Protein AF-A0A974PTS6-F1 (afdb_monomer_lite)

Organism: NCBI:txid2528964

Foldseek 3Di:
DDDDPPDPPDPDDPDPVVVLVVVVVVLVVLVVVLVVLLVVLVVLQVVLVVDDPVVSVVSNVVSVVSNVVSVVSVVVSVVVVVVSVVPDPDPPPPPDD

pLDDT: mean 76.46, std 19.3, range [36.34, 95.0]

Secondary structure (DSSP, 8-state):
-----PPP--TTSPPHHHHHHHHHHHHHHHHHHHHHHHHHHHHHHHHHTTS-HHHHHHHHHHHHHHHHHHHHHHHHHHHHHHHHHTS-S-SSSSS--

Radius of gyration: 24.05 Å; chains: 1; bounding box: 62×19×66 Å

Sequence (97 aa):
MPNPTVPAVAPGLPAITESHDAILTMIDRMENGLLEVRDLAHAVFIIAGAMPWDEAQAAQRVAGLIMDRAEELKKQRTAVLKALHSLPADAGEASNG

Structure (mmCIF, N/CA/C/O backbone):
data_AF-A0A974PTS6-F1
#
_entry.id   AF-A0A974PTS6-F1
#
loop_
_atom_site.group_PDB
_atom_site.id
_atom_site.type_symbol
_atom_site.label_atom_id
_atom_site.label_alt_id
_atom_site.label_comp_id
_atom_site.label_asym_id
_atom_site.label_entity_id
_atom_site.label_seq_id
_atom_site.pdbx_PDB_ins_code
_atom_site.Cartn_x
_atom_site.Cartn_y
_atom_site.Cartn_z
_atom_site.occupancy
_atom_site.B_iso_or_equiv
_atom_site.auth_seq_id
_atom_site.auth_comp_id
_atom_site.auth_asym_id
_atom_site.auth_atom_id
_atom_site.pdbx_PDB_model_num
ATOM 1 N N . MET A 1 1 ? -45.160 4.689 45.525 1.00 42.41 1 MET A N 1
ATOM 2 C CA . MET A 1 1 ? -44.247 4.183 44.469 1.00 42.41 1 MET A CA 1
ATOM 3 C C . MET A 1 1 ? -45.095 3.513 43.390 1.00 42.41 1 MET A C 1
ATOM 5 O O . MET A 1 1 ? -46.131 2.995 43.797 1.00 42.41 1 MET A O 1
ATOM 9 N N . PRO A 1 2 ? -44.729 3.484 42.089 1.00 40.97 2 PRO A N 1
ATOM 10 C CA . PRO A 1 2 ? -43.439 3.813 41.464 1.00 40.97 2 PRO A CA 1
ATOM 11 C C . PRO A 1 2 ? -43.504 4.908 40.368 1.00 40.97 2 PRO A C 1
ATOM 13 O O . PRO A 1 2 ? -44.566 5.237 39.852 1.00 40.97 2 PRO A O 1
ATOM 16 N N . ASN A 1 3 ? -42.328 5.431 40.009 1.00 58.44 3 ASN A N 1
ATOM 17 C CA . ASN A 1 3 ? -42.024 6.038 38.706 1.00 58.44 3 ASN A CA 1
ATOM 18 C C . ASN A 1 3 ? -41.553 4.905 37.771 1.00 58.44 3 ASN A C 1
ATOM 20 O O . ASN A 1 3 ? -40.811 4.042 38.249 1.00 58.44 3 ASN A O 1
ATOM 24 N N . PRO A 1 4 ? -41.958 4.875 36.489 1.00 46.22 4 PRO A N 1
ATOM 25 C CA . PRO A 1 4 ? -40.931 4.663 35.471 1.00 46.22 4 PRO A CA 1
ATOM 26 C C . PRO A 1 4 ? -41.281 5.337 34.134 1.00 46.22 4 PRO A C 1
ATOM 28 O O . PRO A 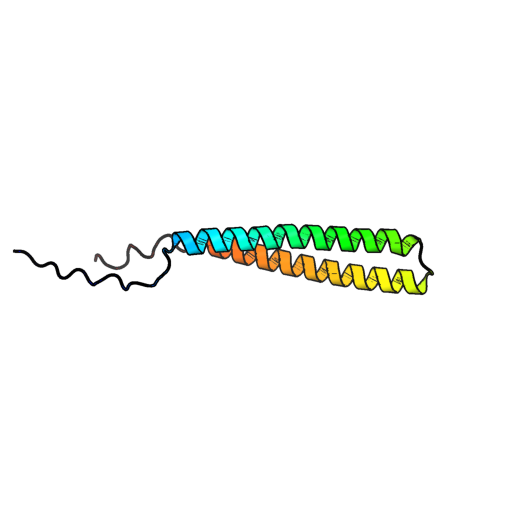1 4 ? -41.878 4.716 33.258 1.00 46.22 4 PRO A O 1
ATOM 31 N N . THR A 1 5 ? -40.829 6.570 33.917 1.00 54.66 5 THR A N 1
ATOM 32 C CA . THR A 1 5 ? -40.570 7.034 32.545 1.00 54.66 5 THR A CA 1
ATOM 33 C C . THR A 1 5 ? -39.095 6.802 32.244 1.00 54.66 5 THR A C 1
ATOM 35 O O . THR A 1 5 ? -38.261 7.692 32.391 1.00 54.66 5 THR A O 1
ATOM 38 N N . VAL A 1 6 ? -38.760 5.565 31.872 1.00 48.56 6 VAL A N 1
ATOM 39 C CA . VAL A 1 6 ? -37.500 5.273 31.178 1.00 48.56 6 VAL A CA 1
ATOM 40 C C . VAL A 1 6 ? -37.541 6.054 29.856 1.00 48.56 6 VAL A C 1
ATOM 42 O O . VAL A 1 6 ? -38.551 5.953 29.152 1.00 48.56 6 VAL A O 1
ATOM 45 N N . PRO A 1 7 ? -36.522 6.857 29.500 1.00 44.84 7 PRO A N 1
ATOM 46 C CA . PRO A 1 7 ? -36.521 7.558 28.224 1.00 44.84 7 PRO A CA 1
ATOM 47 C C . PRO A 1 7 ? -36.555 6.536 27.090 1.00 44.84 7 PRO A C 1
ATOM 49 O O . PRO A 1 7 ? -35.786 5.575 27.091 1.00 44.84 7 PRO A O 1
ATOM 52 N N . ALA A 1 8 ? -37.460 6.744 26.134 1.00 51.41 8 ALA A N 1
ATOM 53 C CA . ALA A 1 8 ? -37.537 5.950 24.921 1.00 51.41 8 ALA A CA 1
ATOM 54 C C . ALA A 1 8 ? -36.159 5.919 24.245 1.00 51.41 8 ALA A C 1
ATOM 56 O O . ALA A 1 8 ? -35.635 6.957 23.840 1.00 51.41 8 ALA A O 1
ATOM 57 N N . VAL A 1 9 ? -35.577 4.724 24.137 1.00 49.16 9 VAL A N 1
ATOM 58 C CA . VAL A 1 9 ? -34.419 4.478 23.278 1.00 49.16 9 VAL A CA 1
ATOM 59 C C . VAL A 1 9 ? -34.826 4.909 21.872 1.00 49.16 9 VAL A C 1
ATOM 61 O O . VAL A 1 9 ? -35.759 4.348 21.299 1.00 49.16 9 VAL A O 1
ATOM 64 N N . ALA A 1 10 ? -34.180 5.953 21.351 1.00 48.38 10 ALA A N 1
ATOM 65 C CA . ALA A 1 10 ? -34.428 6.448 20.006 1.00 48.38 10 ALA A CA 1
ATOM 66 C C . ALA A 1 10 ? -34.203 5.299 19.000 1.00 48.38 10 ALA A C 1
ATOM 68 O O . ALA A 1 10 ? -33.097 4.752 18.950 1.00 48.38 10 ALA A O 1
ATOM 69 N N . PRO A 1 11 ? -35.212 4.905 18.202 1.00 45.47 11 PRO A N 1
ATOM 70 C CA . PRO A 1 11 ? -35.016 3.930 17.141 1.00 45.47 11 PRO A CA 1
ATOM 71 C C . PRO A 1 11 ? -34.112 4.563 16.080 1.00 45.47 11 PRO A C 1
ATOM 73 O O . PRO A 1 11 ? -34.486 5.576 15.491 1.00 45.47 11 PRO A O 1
ATOM 76 N N . GLY A 1 12 ? -32.931 3.989 15.840 1.00 49.53 12 GLY A N 1
ATOM 77 C CA . GLY A 1 12 ? -32.098 4.376 14.694 1.00 49.53 12 GLY A CA 1
ATOM 78 C C . GLY A 1 12 ? -30.607 4.581 14.943 1.00 49.53 12 GLY A C 1
ATOM 79 O O . GLY A 1 12 ? -29.902 4.898 13.990 1.00 49.53 12 GLY A O 1
ATOM 80 N N . LEU A 1 13 ? -30.089 4.382 16.157 1.00 43.22 13 LEU A N 1
ATOM 81 C CA . LEU A 1 13 ? -28.645 4.201 16.314 1.00 43.22 13 LEU A CA 1
ATOM 82 C C . LEU A 1 13 ? -28.327 2.715 16.102 1.00 43.22 13 LEU A C 1
ATOM 84 O O . LEU A 1 13 ? -28.889 1.893 16.832 1.00 43.22 13 LEU A O 1
ATOM 88 N N . PRO A 1 14 ? -27.489 2.348 15.110 1.00 46.59 14 PRO A N 1
ATOM 89 C CA . PRO A 1 14 ? -27.051 0.965 14.966 1.00 46.59 14 PRO A CA 1
ATOM 90 C C . PRO A 1 14 ? -26.437 0.522 16.293 1.00 46.59 14 PRO A C 1
ATOM 92 O O . PRO A 1 14 ? -25.745 1.309 16.951 1.00 46.59 14 PRO A O 1
ATOM 95 N N . ALA A 1 15 ? -26.732 -0.710 16.711 1.00 51.66 15 ALA A N 1
ATOM 96 C CA . ALA A 1 15 ? -26.169 -1.256 17.934 1.00 51.66 15 ALA A CA 1
ATOM 97 C C . ALA A 1 15 ? -24.645 -1.068 17.879 1.00 51.66 15 ALA A C 1
ATOM 99 O O . ALA A 1 15 ? -24.014 -1.411 16.880 1.00 51.66 15 ALA A O 1
ATOM 100 N N . ILE A 1 16 ? -24.059 -0.471 18.921 1.00 52.72 16 ILE A N 1
ATOM 101 C CA . ILE A 1 16 ? -22.636 -0.078 18.967 1.00 52.72 16 ILE A CA 1
ATOM 102 C C . ILE A 1 16 ? -21.705 -1.238 18.550 1.00 52.72 16 ILE A C 1
ATOM 104 O O . ILE A 1 16 ? -20.656 -1.013 17.951 1.00 52.72 16 ILE A O 1
ATOM 108 N N . THR A 1 17 ? -22.133 -2.478 18.787 1.00 54.91 17 THR A N 1
ATOM 109 C CA . THR A 1 17 ? -21.470 -3.721 18.377 1.00 54.91 17 THR A CA 1
ATOM 110 C C . THR A 1 17 ? -21.476 -3.984 16.864 1.00 54.91 17 THR A C 1
ATOM 112 O O . THR A 1 17 ? -20.436 -4.347 16.329 1.00 54.91 17 THR A O 1
ATOM 115 N N . GLU A 1 18 ? -22.577 -3.741 16.140 1.00 54.56 18 GLU A N 1
ATOM 116 C CA . GLU A 1 18 ? -22.623 -3.921 14.671 1.00 54.56 18 GLU A CA 1
ATOM 117 C C . GLU A 1 18 ? -21.708 -2.924 13.945 1.00 54.56 18 GLU A C 1
ATOM 119 O O . GLU A 1 18 ? -21.091 -3.249 12.930 1.00 54.56 18 GLU A O 1
ATOM 124 N N . SER A 1 19 ? -21.580 -1.712 14.491 1.00 68.19 19 SER A N 1
ATOM 125 C CA . SER A 1 19 ? -20.661 -0.694 13.974 1.00 68.19 19 SER A CA 1
ATOM 126 C C . SER A 1 19 ? -19.192 -1.093 14.182 1.00 68.19 19 SER A C 1
ATOM 128 O O . SER A 1 19 ? -18.356 -0.878 13.306 1.00 68.19 19 SER A O 1
ATOM 130 N N . HIS A 1 20 ? -18.870 -1.731 15.312 1.00 74.44 20 HIS A N 1
ATOM 131 C CA . HIS A 1 20 ? -17.504 -2.127 15.657 1.00 74.44 20 HIS A CA 1
ATOM 132 C C . HIS A 1 20 ? -16.960 -3.248 14.755 1.00 74.44 20 HIS A C 1
ATOM 134 O O . HIS A 1 20 ? -15.872 -3.108 14.195 1.00 74.44 20 HIS A O 1
ATOM 140 N N . ASP A 1 21 ? -17.736 -4.313 14.538 1.00 78.12 21 ASP A N 1
ATOM 141 C CA . ASP A 1 21 ? -17.325 -5.443 13.688 1.00 78.12 21 ASP A CA 1
ATOM 142 C C . ASP A 1 21 ? -17.160 -5.029 12.218 1.00 78.12 21 ASP A C 1
ATOM 144 O O . ASP A 1 21 ? -16.240 -5.480 11.522 1.00 78.12 21 ASP A O 1
ATOM 148 N N . ALA A 1 22 ? -18.010 -4.113 11.741 1.00 82.31 22 ALA A N 1
ATOM 149 C CA . ALA A 1 22 ? -17.884 -3.531 10.409 1.00 82.31 22 ALA A CA 1
ATOM 150 C C . ALA A 1 22 ? -16.585 -2.718 10.260 1.00 82.31 22 ALA A C 1
ATOM 152 O O . ALA A 1 22 ? -15.908 -2.813 9.231 1.00 82.31 22 ALA A O 1
ATOM 153 N N . ILE A 1 23 ? -16.205 -1.958 11.294 1.00 82.69 23 ILE A N 1
ATOM 154 C CA . ILE A 1 23 ? -14.956 -1.187 11.317 1.00 82.69 23 ILE A CA 1
ATOM 155 C C . ILE A 1 23 ? -13.739 -2.120 11.327 1.00 82.69 23 ILE A C 1
ATOM 157 O O . ILE A 1 23 ? -12.817 -1.906 10.538 1.00 82.69 23 ILE A O 1
ATOM 161 N N . LEU A 1 24 ? -13.738 -3.174 12.149 1.00 85.12 24 LEU A N 1
ATOM 162 C CA . LEU A 1 24 ? -12.657 -4.168 12.167 1.00 85.12 24 LEU A CA 1
ATOM 163 C C . LEU A 1 24 ? -12.512 -4.866 10.808 1.00 85.12 24 LEU A C 1
ATOM 165 O O . LEU A 1 24 ? -11.416 -4.924 10.252 1.00 85.12 24 LEU A O 1
ATOM 169 N N . THR A 1 25 ? -13.628 -5.276 10.201 1.00 88.00 25 THR A N 1
ATOM 170 C CA . THR A 1 25 ? -13.634 -5.879 8.858 1.00 88.00 25 THR A CA 1
ATOM 171 C C . THR A 1 25 ? -13.050 -4.935 7.801 1.00 88.00 25 THR A C 1
ATOM 173 O O . THR A 1 25 ? -12.311 -5.362 6.910 1.00 88.00 25 THR A O 1
ATOM 176 N N . MET A 1 26 ? -13.366 -3.639 7.873 1.00 86.75 26 MET A N 1
ATOM 177 C CA . MET A 1 26 ? -12.800 -2.635 6.970 1.00 86.75 26 MET A CA 1
ATOM 178 C C . MET A 1 26 ? -11.285 -2.490 7.173 1.00 86.75 26 MET A C 1
ATOM 180 O O . MET A 1 26 ? -10.539 -2.435 6.195 1.00 86.75 26 MET A O 1
ATOM 184 N N . ILE A 1 27 ? -10.827 -2.479 8.425 1.00 88.12 27 ILE A N 1
ATOM 185 C CA . ILE A 1 27 ? -9.409 -2.399 8.792 1.00 88.12 27 ILE A CA 1
ATOM 186 C C . ILE A 1 27 ? -8.628 -3.620 8.284 1.00 88.12 27 ILE A C 1
ATOM 188 O O . ILE A 1 27 ? -7.502 -3.461 7.810 1.00 88.12 27 ILE A O 1
ATOM 192 N N . ASP A 1 28 ? -9.209 -4.815 8.319 1.00 88.31 28 ASP A N 1
ATOM 193 C CA . ASP A 1 28 ? -8.575 -6.031 7.794 1.00 88.31 28 ASP A CA 1
ATOM 194 C C . ASP A 1 28 ? -8.507 -6.039 6.265 1.00 88.31 28 ASP A C 1
ATOM 196 O O . ASP A 1 28 ? -7.484 -6.402 5.681 1.00 88.31 28 ASP A O 1
ATOM 200 N N . ARG A 1 29 ? -9.546 -5.538 5.586 1.00 89.62 29 ARG A N 1
ATOM 201 C CA . ARG A 1 29 ? -9.487 -5.323 4.129 1.00 89.62 29 ARG A CA 1
ATOM 202 C C . ARG A 1 29 ? -8.391 -4.335 3.743 1.00 89.62 29 ARG A C 1
ATOM 204 O O . ARG A 1 29 ? -7.724 -4.547 2.733 1.00 89.62 29 ARG A O 1
ATOM 211 N N . MET A 1 30 ? -8.179 -3.287 4.541 1.00 89.94 30 MET A N 1
ATOM 212 C CA . MET A 1 30 ? -7.069 -2.358 4.324 1.00 89.94 30 MET A CA 1
ATOM 213 C C . MET A 1 30 ? -5.712 -3.056 4.469 1.00 89.94 30 MET A C 1
ATOM 215 O O . MET A 1 30 ? -4.824 -2.794 3.668 1.00 89.94 30 MET A O 1
ATOM 219 N N . GLU A 1 31 ? -5.535 -3.956 5.441 1.00 91.06 31 GLU A N 1
ATOM 220 C CA . GLU A 1 31 ? -4.291 -4.728 5.584 1.00 91.06 31 GLU A CA 1
ATOM 221 C C . GLU A 1 31 ? -4.015 -5.618 4.375 1.00 91.06 31 GLU A C 1
ATOM 223 O O . GLU A 1 31 ? -2.922 -5.556 3.814 1.00 91.06 31 GLU A O 1
ATOM 228 N N . ASN A 1 32 ? -5.016 -6.376 3.929 1.00 91.12 32 ASN A N 1
ATOM 229 C CA . ASN A 1 32 ? -4.879 -7.227 2.750 1.00 91.12 32 ASN A CA 1
ATOM 230 C C . ASN A 1 32 ? -4.550 -6.400 1.500 1.00 91.12 32 ASN A C 1
ATOM 232 O O . ASN A 1 32 ? 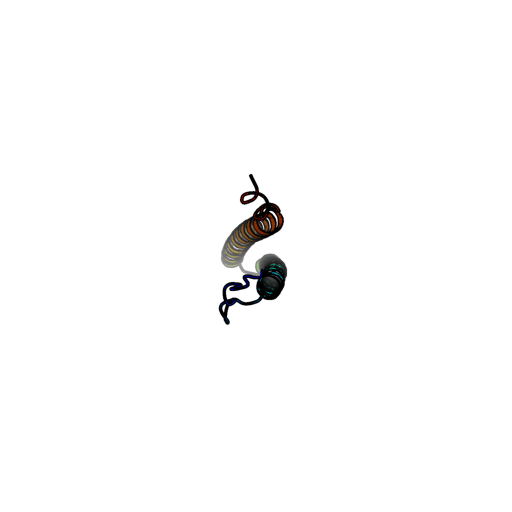-3.608 -6.728 0.781 1.00 91.12 32 ASN A O 1
ATOM 236 N N . GLY A 1 33 ? -5.235 -5.269 1.300 1.00 91.00 33 GLY A N 1
ATOM 237 C CA . GLY A 1 33 ? -4.936 -4.361 0.192 1.00 91.00 33 GLY A CA 1
ATOM 238 C C . GLY A 1 33 ? -3.509 -3.802 0.239 1.00 91.00 33 GLY A C 1
ATOM 239 O O . GLY A 1 33 ? -2.870 -3.650 -0.799 1.00 91.00 33 GLY A O 1
ATOM 240 N N . LEU A 1 34 ? -2.956 -3.538 1.427 1.00 92.06 34 LEU A N 1
ATOM 241 C CA . LEU A 1 34 ? -1.567 -3.083 1.565 1.00 92.06 34 LEU A CA 1
ATOM 242 C C . LEU A 1 34 ? -0.549 -4.173 1.218 1.00 92.06 34 LEU A C 1
ATOM 244 O O . LEU A 1 34 ? 0.492 -3.866 0.633 1.00 92.06 34 LEU A O 1
ATOM 248 N N . LEU A 1 35 ? -0.843 -5.432 1.550 1.00 90.62 35 LEU A N 1
ATOM 249 C CA . LEU A 1 35 ? -0.015 -6.570 1.151 1.00 90.62 35 LEU A CA 1
ATOM 250 C C . LEU A 1 35 ? -0.032 -6.756 -0.370 1.00 90.62 35 LEU A C 1
ATOM 252 O O . LEU A 1 35 ? 1.032 -6.880 -0.971 1.00 90.62 35 LEU A O 1
ATOM 256 N N . GLU A 1 36 ? -1.206 -6.670 -0.997 1.00 92.12 36 GLU A N 1
ATOM 257 C CA . GLU A 1 36 ? -1.348 -6.742 -2.456 1.00 92.12 36 GLU A CA 1
ATOM 258 C C . GLU A 1 36 ? -0.574 -5.621 -3.163 1.00 92.12 36 GLU A C 1
ATOM 260 O O . GLU A 1 36 ? 0.160 -5.876 -4.117 1.00 92.12 36 GLU A O 1
ATOM 265 N N . VAL A 1 37 ? -0.672 -4.380 -2.671 1.00 92.38 37 VAL A N 1
ATOM 266 C CA . VAL A 1 37 ? 0.072 -3.236 -3.225 1.00 92.38 37 VAL A CA 1
ATOM 267 C C . VAL A 1 37 ? 1.584 -3.441 -3.111 1.00 92.38 37 VAL A C 1
ATOM 269 O O . VAL A 1 37 ? 2.318 -3.142 -4.055 1.00 92.38 37 VAL A O 1
ATOM 272 N N . ARG A 1 38 ? 2.066 -3.976 -1.983 1.00 89.31 38 ARG A N 1
ATOM 273 C CA . ARG A 1 38 ? 3.486 -4.307 -1.807 1.00 89.31 38 ARG A CA 1
ATOM 274 C C . ARG A 1 38 ? 3.933 -5.377 -2.802 1.00 89.31 38 ARG A C 1
ATOM 276 O O . ARG A 1 38 ? 4.991 -5.234 -3.411 1.00 89.31 38 ARG A O 1
ATOM 283 N N . ASP A 1 39 ? 3.142 -6.429 -2.970 1.00 92.19 39 ASP A N 1
ATOM 284 C CA . ASP A 1 39 ? 3.475 -7.538 -3.861 1.00 92.19 39 ASP A CA 1
ATOM 285 C C . ASP A 1 39 ? 3.459 -7.087 -5.335 1.00 92.19 39 ASP A C 1
ATOM 287 O O . ASP A 1 39 ? 4.358 -7.440 -6.102 1.00 92.19 39 ASP A O 1
ATOM 291 N N . LEU A 1 40 ? 2.528 -6.202 -5.713 1.00 92.44 40 LEU A N 1
ATOM 292 C CA . LEU A 1 40 ? 2.519 -5.530 -7.016 1.00 92.44 40 LEU A CA 1
ATOM 293 C C . LEU A 1 40 ? 3.760 -4.655 -7.221 1.00 92.44 40 LEU A C 1
ATOM 295 O O . LEU A 1 40 ? 4.390 -4.724 -8.276 1.00 92.44 40 LEU A O 1
ATOM 299 N N . ALA A 1 41 ? 4.155 -3.863 -6.223 1.00 91.00 41 ALA A N 1
ATOM 300 C CA . ALA A 1 41 ? 5.356 -3.038 -6.317 1.00 91.00 41 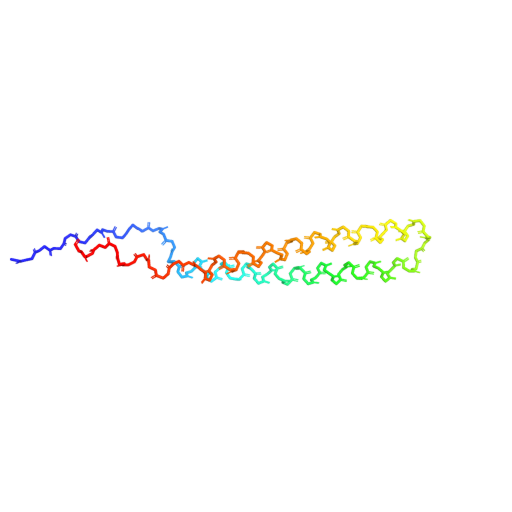ALA A CA 1
ATOM 301 C C . ALA A 1 41 ? 6.629 -3.898 -6.457 1.00 91.00 41 ALA A C 1
ATOM 303 O O . ALA A 1 41 ? 7.501 -3.576 -7.264 1.00 91.00 41 ALA A O 1
ATOM 304 N N . HIS A 1 42 ? 6.719 -5.033 -5.754 1.00 90.50 42 HIS A N 1
ATOM 305 C CA . HIS A 1 42 ? 7.789 -6.015 -5.966 1.00 90.50 42 HIS A CA 1
ATOM 306 C C . HIS A 1 42 ? 7.777 -6.606 -7.380 1.00 90.50 42 HIS A C 1
ATOM 308 O O . HIS A 1 42 ? 8.838 -6.735 -7.993 1.00 90.50 42 HIS A O 1
ATOM 314 N N . ALA A 1 43 ? 6.604 -6.929 -7.930 1.00 91.50 43 ALA A N 1
ATOM 315 C CA . ALA A 1 43 ? 6.501 -7.405 -9.307 1.00 91.50 43 ALA A CA 1
ATOM 316 C C . ALA A 1 43 ? 7.026 -6.360 -10.307 1.00 91.50 43 ALA A C 1
ATOM 318 O O . ALA A 1 43 ? 7.752 -6.715 -11.234 1.00 91.50 43 ALA A O 1
ATOM 319 N N . VAL A 1 44 ? 6.751 -5.068 -10.081 1.00 90.75 44 VAL A N 1
ATOM 320 C CA . VAL A 1 44 ? 7.308 -3.979 -10.902 1.00 90.75 44 VAL A CA 1
ATOM 321 C C . VAL A 1 44 ? 8.838 -3.961 -10.846 1.00 90.75 44 VAL A C 1
ATOM 323 O O . VAL A 1 44 ? 9.467 -3.829 -11.893 1.00 90.75 44 VAL A O 1
ATOM 326 N N . PHE A 1 45 ? 9.453 -4.159 -9.674 1.00 86.81 45 PHE A N 1
ATOM 327 C CA . PHE A 1 45 ? 10.916 -4.259 -9.563 1.00 86.81 45 PHE A CA 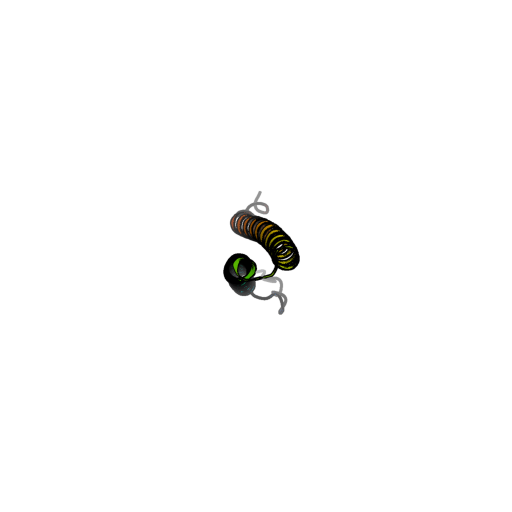1
ATOM 328 C C . PHE A 1 45 ? 11.495 -5.428 -10.369 1.00 86.81 45 PHE A C 1
ATOM 330 O O . PHE A 1 45 ? 12.527 -5.264 -11.020 1.00 86.81 45 PHE A O 1
ATOM 337 N N . ILE A 1 46 ? 10.829 -6.586 -10.358 1.00 89.12 46 ILE A N 1
ATOM 338 C CA . ILE A 1 46 ? 11.256 -7.766 -11.124 1.00 89.12 46 ILE A CA 1
ATOM 339 C C . ILE A 1 46 ? 11.163 -7.490 -12.629 1.00 89.12 46 ILE A C 1
ATOM 341 O O . ILE A 1 46 ? 12.124 -7.734 -13.358 1.00 89.12 46 ILE A O 1
ATOM 345 N N . ILE A 1 47 ? 10.033 -6.950 -13.095 1.00 89.94 47 ILE A N 1
ATOM 346 C CA . ILE A 1 47 ? 9.806 -6.682 -14.523 1.00 89.94 47 ILE A CA 1
ATOM 347 C C . ILE A 1 47 ? 10.726 -5.561 -15.020 1.00 89.94 47 ILE A C 1
ATOM 349 O O . ILE A 1 47 ? 11.226 -5.644 -16.140 1.00 89.94 47 ILE A O 1
ATOM 353 N N . ALA A 1 48 ? 11.021 -4.554 -14.190 1.00 90.19 48 ALA A N 1
ATOM 354 C CA . ALA A 1 48 ? 11.965 -3.490 -14.530 1.00 90.19 48 ALA A CA 1
ATOM 355 C C . ALA A 1 48 ? 13.353 -4.037 -14.911 1.00 90.19 48 ALA A C 1
ATOM 357 O O . ALA A 1 48 ? 14.027 -3.445 -15.746 1.00 90.19 48 ALA A O 1
ATOM 358 N N . GLY A 1 49 ? 13.760 -5.196 -14.379 1.00 85.62 49 GLY A N 1
ATOM 359 C CA . GLY A 1 49 ? 15.007 -5.865 -14.768 1.00 85.62 49 GLY A CA 1
ATOM 360 C C . GLY A 1 49 ? 15.055 -6.344 -16.227 1.00 85.62 49 GLY A C 1
ATOM 361 O O . GLY A 1 49 ? 16.139 -6.613 -16.736 1.00 85.62 49 GLY A O 1
ATOM 362 N N . ALA A 1 50 ? 13.906 -6.434 -16.903 1.00 90.81 50 ALA A N 1
ATOM 363 C CA . ALA A 1 50 ? 13.787 -6.815 -18.310 1.00 90.81 50 ALA A CA 1
ATOM 364 C C . ALA A 1 50 ? 13.521 -5.621 -19.252 1.00 90.81 50 ALA A C 1
ATOM 366 O O . ALA A 1 50 ? 13.402 -5.817 -20.461 1.00 90.81 50 ALA A O 1
ATOM 367 N N . MET A 1 51 ? 13.407 -4.398 -18.721 1.00 92.69 51 MET A N 1
ATOM 368 C CA . MET A 1 51 ? 13.121 -3.187 -19.498 1.00 92.69 51 MET A CA 1
ATOM 369 C C . MET A 1 51 ? 14.408 -2.474 -19.953 1.00 92.69 51 MET A C 1
ATOM 371 O O . MET A 1 51 ? 15.465 -2.645 -19.336 1.00 92.69 51 MET A O 1
ATOM 375 N N . PRO A 1 52 ? 14.339 -1.616 -20.991 1.00 95.00 52 PRO A N 1
ATOM 376 C CA . PRO A 1 52 ? 15.376 -0.625 -21.267 1.00 95.00 52 PRO A CA 1
ATOM 377 C C . PRO A 1 52 ? 15.693 0.218 -20.025 1.00 95.00 52 PRO A C 1
ATOM 379 O O . PRO A 1 52 ? 14.805 0.533 -19.238 1.00 95.00 52 PRO A O 1
ATOM 382 N N . TRP A 1 53 ? 16.956 0.614 -19.863 1.00 90.06 53 TRP A N 1
ATOM 383 C CA . TRP A 1 53 ? 17.461 1.255 -18.641 1.00 90.06 53 TRP A CA 1
ATOM 384 C C . TRP A 1 53 ? 16.631 2.460 -18.164 1.00 90.06 53 TRP A C 1
ATOM 386 O O . TRP A 1 53 ? 16.295 2.549 -16.983 1.00 90.06 53 TRP A O 1
ATOM 396 N N . ASP A 1 54 ? 16.254 3.361 -19.072 1.00 92.56 54 ASP A N 1
ATOM 397 C CA . ASP A 1 54 ? 15.492 4.564 -18.716 1.00 92.56 54 ASP A CA 1
ATOM 398 C C . ASP A 1 54 ? 14.061 4.232 -18.255 1.00 92.56 54 ASP A C 1
ATOM 400 O O . ASP A 1 54 ? 13.552 4.821 -17.294 1.00 92.56 54 ASP A O 1
ATOM 404 N N . GLU A 1 55 ? 13.430 3.240 -18.889 1.00 91.75 55 GLU A N 1
ATOM 405 C CA . GLU A 1 55 ? 12.105 2.728 -18.523 1.00 91.75 55 GLU A CA 1
ATOM 406 C C . GLU A 1 55 ? 12.155 1.968 -17.194 1.00 91.75 55 GLU A C 1
ATOM 408 O O . GLU A 1 55 ? 11.305 2.181 -16.327 1.00 91.75 55 GLU A O 1
ATOM 413 N N . ALA A 1 56 ? 13.200 1.164 -16.982 1.00 91.88 56 ALA A N 1
ATOM 414 C CA . ALA A 1 56 ? 13.455 0.470 -15.727 1.00 91.88 56 ALA A CA 1
ATOM 415 C C . ALA A 1 56 ? 13.598 1.461 -14.563 1.00 91.88 56 ALA A C 1
ATOM 417 O O . ALA A 1 56 ? 12.963 1.288 -13.522 1.00 91.88 56 ALA A O 1
ATOM 418 N N . GLN A 1 57 ? 14.360 2.547 -14.743 1.00 92.81 57 GLN A N 1
ATOM 419 C CA . GLN A 1 57 ? 14.485 3.593 -13.724 1.00 92.81 57 GLN A CA 1
ATOM 420 C C . GLN A 1 57 ? 13.159 4.308 -13.445 1.00 92.81 57 GLN A C 1
ATOM 422 O O . GLN A 1 57 ? 12.863 4.653 -12.298 1.00 92.81 57 GLN A O 1
ATOM 427 N N . ALA A 1 58 ? 12.358 4.582 -14.476 1.00 91.88 58 ALA A N 1
ATOM 428 C CA . ALA A 1 58 ? 11.038 5.174 -14.294 1.00 91.88 58 ALA A CA 1
ATOM 429 C C . ALA A 1 58 ? 10.109 4.232 -13.509 1.00 91.88 58 ALA A C 1
ATOM 431 O O . ALA A 1 58 ? 9.516 4.654 -12.515 1.00 91.88 58 ALA A O 1
ATOM 432 N N . ALA A 1 59 ? 10.056 2.954 -13.888 1.00 91.06 59 ALA A N 1
ATOM 433 C CA . ALA A 1 59 ? 9.258 1.931 -13.221 1.00 91.06 59 ALA A CA 1
ATOM 434 C C . ALA A 1 59 ? 9.670 1.740 -11.752 1.00 91.06 59 ALA A C 1
ATOM 436 O O . ALA A 1 59 ? 8.814 1.719 -10.870 1.00 91.06 59 ALA A O 1
ATOM 437 N N . GLN A 1 60 ? 10.974 1.693 -11.467 1.00 90.75 60 GLN A N 1
ATOM 438 C CA . GLN A 1 60 ? 11.499 1.584 -10.102 1.00 90.75 60 GLN A CA 1
ATOM 439 C C . GLN A 1 60 ? 11.149 2.801 -9.239 1.00 90.75 60 GLN A C 1
ATOM 441 O O . GLN A 1 60 ? 10.778 2.641 -8.077 1.00 90.75 60 GLN A O 1
ATOM 446 N N . ARG A 1 61 ? 11.209 4.020 -9.796 1.00 92.75 61 ARG A N 1
ATOM 447 C CA . ARG A 1 61 ? 10.784 5.236 -9.079 1.00 92.75 61 ARG A CA 1
ATOM 448 C C . ARG A 1 61 ? 9.299 5.199 -8.735 1.00 92.75 61 ARG A C 1
ATOM 450 O O . ARG A 1 61 ? 8.934 5.505 -7.604 1.00 92.75 61 ARG A O 1
ATOM 457 N N . VAL A 1 62 ? 8.452 4.796 -9.682 1.00 92.31 62 VAL A N 1
ATOM 458 C CA . VAL A 1 62 ? 7.008 4.655 -9.442 1.00 92.31 62 VAL A CA 1
ATOM 459 C C . VAL A 1 62 ? 6.733 3.574 -8.392 1.00 92.31 62 VAL A C 1
ATOM 461 O O . VAL A 1 62 ? 5.954 3.814 -7.474 1.00 92.31 62 VAL A O 1
ATOM 464 N N . ALA A 1 63 ? 7.410 2.425 -8.468 1.00 91.12 63 ALA A N 1
ATOM 465 C CA . ALA A 1 63 ? 7.292 1.363 -7.470 1.00 91.12 63 ALA A CA 1
ATOM 466 C C . ALA A 1 63 ? 7.694 1.842 -6.065 1.00 91.12 63 ALA A C 1
ATOM 468 O O . ALA A 1 63 ? 6.987 1.554 -5.101 1.00 91.12 63 ALA A O 1
ATOM 469 N N . GLY A 1 64 ? 8.771 2.628 -5.957 1.00 92.25 64 GLY A N 1
ATOM 470 C CA . GLY A 1 64 ? 9.187 3.264 -4.705 1.00 92.25 64 GLY A CA 1
ATOM 471 C C . GLY A 1 64 ? 8.105 4.176 -4.121 1.00 92.25 64 GLY A C 1
ATOM 472 O O . GLY A 1 64 ? 7.716 4.001 -2.971 1.00 92.25 64 GLY A O 1
ATOM 473 N N . LEU A 1 65 ? 7.533 5.073 -4.933 1.00 93.62 65 LEU A N 1
ATOM 474 C CA . LEU A 1 65 ? 6.447 5.964 -4.497 1.00 93.62 65 LEU A CA 1
ATOM 475 C C . LEU A 1 65 ? 5.203 5.196 -4.019 1.00 93.62 65 LEU A C 1
ATOM 477 O O . LEU A 1 65 ? 4.553 5.595 -3.051 1.00 93.62 65 LEU A O 1
ATOM 481 N N . ILE A 1 66 ? 4.866 4.091 -4.689 1.00 90.88 66 ILE A N 1
ATOM 482 C CA . ILE A 1 66 ? 3.756 3.217 -4.291 1.00 90.88 66 ILE A CA 1
ATOM 483 C C . ILE A 1 66 ? 4.044 2.569 -2.930 1.00 90.88 66 ILE A C 1
ATOM 485 O O . ILE A 1 66 ? 3.164 2.563 -2.067 1.00 90.88 66 ILE A O 1
ATOM 489 N N . MET A 1 67 ? 5.263 2.067 -2.710 1.00 91.94 67 MET A N 1
ATOM 490 C CA . MET A 1 67 ? 5.665 1.484 -1.425 1.00 91.94 67 MET A CA 1
ATOM 491 C C . MET A 1 67 ? 5.656 2.514 -0.294 1.00 91.94 67 MET A C 1
ATOM 493 O O . MET A 1 67 ? 5.110 2.229 0.772 1.00 91.94 67 MET A O 1
ATOM 497 N N . ASP A 1 68 ? 6.177 3.720 -0.530 1.00 92.69 68 ASP A N 1
ATOM 498 C CA . ASP A 1 68 ? 6.153 4.807 0.454 1.00 92.69 68 ASP A CA 1
ATOM 499 C C . ASP A 1 68 ? 4.713 5.147 0.859 1.00 92.69 68 ASP A C 1
ATOM 501 O O . ASP A 1 68 ? 4.394 5.302 2.043 1.00 92.69 68 ASP A O 1
ATOM 505 N N . ARG A 1 69 ? 3.801 5.201 -0.123 1.00 91.19 69 ARG A N 1
ATOM 506 C CA . ARG A 1 69 ? 2.383 5.451 0.145 1.00 91.19 69 ARG A CA 1
ATOM 507 C C . ARG A 1 69 ? 1.724 4.299 0.903 1.00 91.19 69 ARG A C 1
ATOM 509 O O . ARG A 1 69 ? 0.907 4.562 1.788 1.00 91.19 69 ARG A O 1
ATOM 516 N N . ALA A 1 70 ? 2.062 3.053 0.577 1.00 90.94 70 ALA A N 1
ATOM 517 C CA . ALA A 1 70 ? 1.567 1.881 1.290 1.00 90.94 70 ALA A CA 1
ATOM 518 C C . ALA A 1 70 ? 2.037 1.876 2.756 1.00 90.94 70 ALA A C 1
ATOM 520 O O . ALA A 1 70 ? 1.237 1.634 3.661 1.00 90.94 70 ALA A O 1
ATOM 521 N N . GLU A 1 71 ? 3.296 2.224 3.019 1.00 92.56 71 GLU A N 1
ATOM 522 C CA . GLU A 1 71 ? 3.826 2.313 4.383 1.00 92.56 71 GLU A CA 1
ATOM 523 C C . GLU A 1 71 ? 3.130 3.420 5.193 1.00 92.56 71 GLU A C 1
ATOM 525 O O . GLU A 1 71 ? 2.798 3.228 6.365 1.00 92.56 71 GLU A O 1
ATOM 530 N N . GLU A 1 72 ? 2.820 4.559 4.571 1.00 92.50 72 GLU A N 1
ATOM 531 C CA . GLU A 1 72 ? 2.034 5.615 5.216 1.00 92.50 72 GLU A CA 1
ATOM 532 C C . GLU A 1 72 ? 0.614 5.144 5.571 1.00 92.50 72 GLU A C 1
ATOM 534 O O . GLU A 1 72 ? 0.148 5.322 6.697 1.00 92.50 72 GLU A O 1
ATOM 539 N N . LEU A 1 73 ? -0.072 4.473 4.644 1.00 89.94 73 LEU A N 1
ATOM 540 C CA . LEU A 1 73 ? -1.401 3.911 4.897 1.00 89.94 73 LEU A CA 1
ATOM 541 C C . LEU A 1 73 ? -1.379 2.829 5.991 1.00 89.94 73 LEU A C 1
ATOM 543 O O . LEU A 1 73 ? -2.298 2.759 6.809 1.00 89.94 73 LEU A O 1
ATOM 547 N N . LYS A 1 74 ? -0.312 2.028 6.069 1.00 92.19 74 LYS A N 1
ATOM 548 C CA . LYS A 1 74 ? -0.099 1.052 7.147 1.00 92.19 74 LYS A CA 1
ATOM 549 C C . LYS A 1 74 ? 0.027 1.728 8.512 1.00 92.19 74 LYS A C 1
ATOM 551 O O . LYS A 1 74 ? -0.572 1.262 9.489 1.00 92.19 74 LYS A O 1
ATOM 556 N N . LYS A 1 75 ? 0.769 2.838 8.598 1.00 91.00 75 LYS A N 1
ATOM 557 C CA . LYS A 1 75 ? 0.870 3.646 9.827 1.00 91.00 75 LYS A CA 1
ATOM 558 C C . LYS A 1 75 ? -0.491 4.208 10.229 1.00 91.00 75 LYS A C 1
ATOM 560 O O . LYS A 1 75 ? -0.861 4.100 11.397 1.00 91.00 75 LYS A O 1
ATOM 565 N N . GLN A 1 76 ? -1.262 4.720 9.268 1.00 88.25 76 GLN A N 1
ATOM 566 C CA . GLN A 1 76 ? -2.618 5.227 9.502 1.00 88.25 76 GLN A CA 1
ATOM 567 C C . GLN A 1 76 ? -3.556 4.127 10.013 1.00 88.25 76 GLN A C 1
ATOM 569 O O . GLN A 1 76 ? -4.195 4.313 11.047 1.00 88.25 76 GLN A O 1
ATOM 574 N N . ARG A 1 77 ? -3.567 2.945 9.378 1.00 90.50 77 ARG A N 1
ATOM 575 C CA . ARG A 1 77 ? -4.315 1.772 9.865 1.00 90.50 77 ARG A CA 1
ATOM 576 C C . ARG A 1 77 ? -3.937 1.430 11.307 1.00 90.50 77 ARG A C 1
ATOM 578 O O . ARG A 1 77 ? -4.810 1.249 12.150 1.00 90.50 77 ARG A O 1
ATOM 585 N N . THR A 1 78 ? -2.637 1.372 11.599 1.00 89.19 78 THR A N 1
ATOM 586 C CA . THR A 1 78 ? -2.128 1.052 12.942 1.00 89.19 78 THR A CA 1
ATOM 587 C C . THR A 1 78 ? -2.582 2.081 13.980 1.00 89.19 78 THR A C 1
ATOM 589 O O . THR A 1 78 ? -2.930 1.711 15.099 1.00 89.19 78 THR A O 1
ATOM 592 N N . ALA A 1 79 ? -2.599 3.368 13.624 1.00 86.94 79 ALA A N 1
ATOM 593 C CA . ALA A 1 79 ? -3.089 4.430 14.498 1.00 86.94 79 ALA A CA 1
ATOM 594 C C . ALA A 1 79 ? -4.596 4.296 14.777 1.00 86.94 79 ALA A C 1
ATOM 596 O O . ALA A 1 79 ? -5.006 4.405 15.931 1.00 86.94 79 ALA A O 1
ATOM 597 N N . VAL A 1 80 ? -5.401 3.989 13.753 1.00 85.81 80 VAL A N 1
ATOM 598 C CA . VAL A 1 80 ? -6.847 3.749 13.900 1.00 85.81 80 VAL A CA 1
ATOM 599 C C . VAL A 1 80 ? -7.116 2.533 14.785 1.00 85.81 80 VAL A C 1
ATOM 601 O O . VAL A 1 80 ? -7.914 2.620 15.714 1.00 85.81 80 VAL A O 1
ATOM 604 N N . LEU A 1 81 ? -6.410 1.421 14.559 1.00 86.00 81 LEU A N 1
ATOM 605 C CA . LEU A 1 81 ? -6.563 0.210 15.367 1.00 86.00 81 LEU A CA 1
ATOM 606 C C . LEU A 1 81 ? -6.218 0.468 16.842 1.00 86.00 81 LEU A C 1
ATOM 608 O O . LEU A 1 81 ? -6.951 0.049 17.734 1.00 86.00 81 LEU A O 1
ATOM 612 N N . LYS A 1 82 ? -5.139 1.217 17.109 1.00 84.62 82 LYS A N 1
ATOM 613 C CA . LYS A 1 82 ? -4.791 1.645 18.473 1.00 84.62 82 LYS A CA 1
ATOM 614 C C . LYS A 1 82 ? -5.891 2.494 19.101 1.00 84.62 82 LYS A C 1
ATOM 616 O O . LYS A 1 82 ? -6.243 2.224 20.240 1.00 84.62 82 LYS A O 1
ATOM 621 N N . ALA A 1 83 ? -6.438 3.465 18.366 1.00 82.25 83 ALA A N 1
ATOM 622 C CA . ALA A 1 83 ? -7.506 4.335 18.855 1.00 82.25 83 ALA A CA 1
ATOM 623 C C . ALA A 1 83 ? -8.780 3.554 19.223 1.00 82.25 83 ALA A C 1
ATOM 625 O O . ALA A 1 83 ? -9.418 3.864 20.226 1.00 82.25 83 ALA A O 1
ATOM 626 N N . LEU A 1 84 ? -9.119 2.516 18.451 1.00 79.94 84 LEU A N 1
ATOM 627 C CA . LEU A 1 84 ? -10.249 1.628 18.742 1.00 79.94 84 LEU A CA 1
ATOM 628 C C . LEU A 1 84 ? -10.013 0.771 19.990 1.00 79.94 84 LEU A C 1
ATOM 630 O O . LEU A 1 84 ? -10.932 0.587 20.781 1.00 79.94 84 LEU A O 1
ATOM 634 N N . HIS A 1 85 ? -8.789 0.281 20.200 1.00 73.94 85 HIS A N 1
ATOM 635 C CA . HIS A 1 85 ? -8.434 -0.482 21.404 1.00 73.94 85 HIS A CA 1
ATOM 636 C C . HIS A 1 85 ? -8.222 0.395 22.649 1.00 73.94 85 HIS A C 1
ATOM 638 O O . HIS A 1 85 ? -8.159 -0.128 23.758 1.00 73.94 85 HIS A O 1
ATOM 644 N N . SER A 1 86 ? -8.101 1.714 22.480 1.00 63.38 86 SER A N 1
ATOM 645 C CA . SER A 1 86 ? -7.947 2.691 23.561 1.00 63.38 86 SER A CA 1
ATOM 646 C C . SER A 1 86 ? -9.208 3.524 23.818 1.00 63.38 86 SER A C 1
ATOM 648 O O . SER A 1 86 ? -9.119 4.566 24.469 1.00 63.38 86 SER A O 1
ATOM 650 N N . LEU A 1 87 ? -10.371 3.110 23.299 1.00 53.88 87 LEU A N 1
ATOM 651 C CA . LEU A 1 87 ? -11.655 3.671 23.728 1.00 53.88 87 LEU A CA 1
ATOM 652 C C . LEU A 1 87 ? -11.749 3.530 25.258 1.00 53.88 87 LEU A C 1
ATOM 654 O O . LEU A 1 87 ? -11.492 2.439 25.773 1.00 53.88 87 LEU A O 1
ATOM 658 N N . PRO A 1 88 ? -12.048 4.611 26.002 1.00 51.34 88 PRO A N 1
ATOM 659 C CA . PRO A 1 88 ? -12.042 4.550 27.452 1.00 51.34 88 PRO A CA 1
ATOM 660 C C . PRO A 1 88 ? -13.098 3.547 27.912 1.00 51.34 88 PRO A C 1
ATOM 662 O O . PRO A 1 88 ? -14.269 3.655 27.552 1.00 51.34 88 PRO A O 1
ATOM 665 N N . ALA A 1 89 ? -12.673 2.594 28.740 1.00 50.19 89 ALA A N 1
ATOM 666 C CA . ALA A 1 89 ? -13.562 1.703 29.477 1.00 50.19 89 ALA A CA 1
ATOM 667 C C . ALA A 1 89 ? -14.486 2.458 30.460 1.00 50.19 89 ALA A C 1
ATOM 669 O O . ALA A 1 89 ? -15.407 1.857 30.998 1.00 50.19 89 ALA A O 1
ATOM 670 N N . AS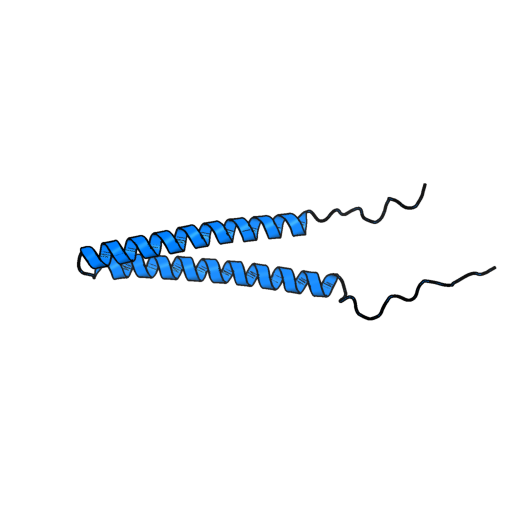P A 1 90 ? -14.309 3.772 30.635 1.00 47.25 90 ASP A N 1
ATOM 671 C CA . ASP A 1 90 ? -15.063 4.595 31.577 1.00 47.25 90 ASP A CA 1
ATOM 672 C C . ASP A 1 90 ? -15.848 5.710 30.879 1.00 47.25 90 ASP A C 1
ATOM 674 O O . ASP A 1 90 ? -15.453 6.872 30.835 1.00 47.25 90 ASP A O 1
ATOM 678 N N . ALA A 1 91 ? -17.025 5.354 30.371 1.00 45.94 91 ALA A N 1
ATOM 679 C CA . ALA A 1 91 ? -18.150 6.283 30.239 1.00 45.94 91 ALA A CA 1
ATOM 680 C C . ALA A 1 91 ? -19.324 5.841 31.139 1.00 45.94 91 ALA A C 1
ATOM 682 O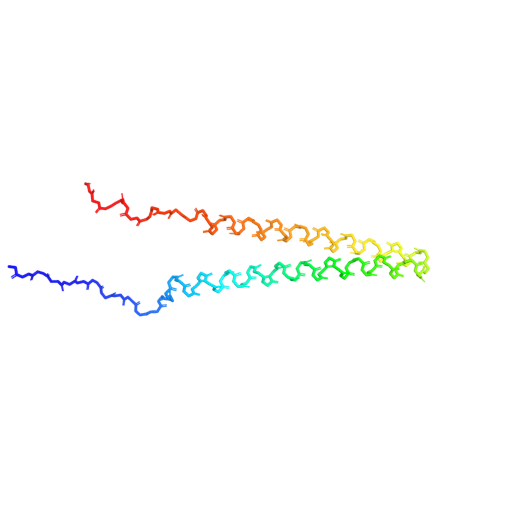 O . ALA A 1 91 ? -20.486 6.078 30.816 1.00 45.94 91 ALA A O 1
ATOM 683 N N . GLY A 1 92 ? -19.012 5.154 32.249 1.00 44.59 92 GLY A N 1
ATOM 684 C CA . GLY A 1 92 ? -19.979 4.589 33.197 1.00 44.59 92 GLY A CA 1
ATOM 685 C C . GLY A 1 92 ? -19.868 5.085 34.645 1.00 44.59 92 GLY A C 1
ATOM 686 O O . GLY A 1 92 ? -20.812 4.892 35.402 1.00 44.59 92 GLY A O 1
ATOM 687 N N . GLU A 1 93 ? -18.788 5.767 35.043 1.00 45.34 93 GLU A N 1
ATOM 688 C CA . GLU A 1 93 ? -18.554 6.138 36.456 1.00 45.34 93 GLU A CA 1
ATOM 689 C C . GLU A 1 93 ? -18.491 7.654 36.722 1.00 45.34 93 GLU A C 1
ATOM 691 O O . GLU A 1 93 ? -17.760 8.119 37.588 1.00 45.34 93 GLU A O 1
ATOM 696 N N . ALA A 1 94 ? -19.286 8.460 36.011 1.00 45.56 94 ALA A N 1
ATOM 697 C CA . ALA A 1 94 ? -19.402 9.900 36.295 1.00 45.56 94 ALA A CA 1
ATOM 698 C C . ALA A 1 94 ? -20.831 10.358 36.649 1.00 45.56 94 ALA A C 1
ATOM 700 O O . ALA A 1 94 ? -21.173 11.523 36.460 1.00 45.56 94 ALA A O 1
ATOM 701 N N . SER A 1 95 ? -21.694 9.461 37.147 1.00 46.22 95 SER A N 1
ATOM 702 C CA . SER A 1 95 ? -23.062 9.831 37.558 1.00 46.22 95 SER A CA 1
ATOM 703 C C . SER A 1 95 ? -23.591 9.061 38.775 1.00 46.22 95 SER A C 1
ATOM 705 O O . SER A 1 95 ? -24.757 8.694 38.815 1.00 46.22 95 SER A O 1
ATOM 707 N N . ASN A 1 96 ? -22.749 8.814 39.782 1.00 45.09 96 ASN A N 1
ATOM 708 C CA . ASN A 1 96 ? -23.199 8.442 41.130 1.00 45.09 96 ASN A CA 1
ATOM 709 C C . ASN A 1 96 ? -22.212 9.003 42.165 1.00 45.09 96 ASN A C 1
ATOM 711 O O . ASN A 1 96 ? -21.224 8.353 42.499 1.00 45.09 96 ASN A O 1
ATOM 715 N N . GLY A 1 97 ? -22.477 10.218 42.642 1.00 36.34 97 GLY A N 1
ATOM 716 C CA . GLY A 1 97 ? -21.718 10.880 43.703 1.00 36.34 97 GLY A CA 1
ATOM 717 C C . GLY A 1 97 ? -22.243 12.274 43.971 1.00 36.34 97 GLY A C 1
ATOM 718 O O . GLY A 1 97 ? -21.871 13.173 43.191 1.00 36.34 97 GLY A O 1
#